Protein AF-A0A3N5M2D2-F1 (afdb_monomer)

Sequence (96 aa):
MRENVLSLPTRILVVVFLGLAVIWPAVDNLVALRVKFPIAFLLVVPGFALLAFAKASLYRAGIWISFGDREMSAKMSNLYRVGYYLIFWGVLLTFL

Secondary structure (DSSP, 8-state):
----PPPHHHHHHHHHHHHHHHHHHHHHHHHTT-SS-GGGGGGHHHHHHHHHHHHHHHHHTT-----SSTTS-HHHHHHHHHHHHHHHHHHHHHH-

Foldseek 3Di:
DPPPDDDPVRVVVVVVVVVCVVVVVVVVCLVVVVWPCSVLLVLLVVLVVLLVVLQVVCVVVVNNDDDACPPTDPVSNVSNVSSVVSNVRSSVNRHD

Structure (mmCIF, N/CA/C/O backbone):
data_AF-A0A3N5M2D2-F1
#
_entry.id   AF-A0A3N5M2D2-F1
#
loop_
_atom_site.group_PDB
_atom_site.id
_atom_site.type_symbol
_atom_site.label_atom_id
_atom_site.label_alt_id
_atom_site.label_comp_id
_atom_site.label_asym_id
_atom_site.label_entity_id
_atom_site.label_seq_id
_atom_site.pdbx_PDB_ins_code
_atom_site.Cartn_x
_atom_site.Cartn_y
_atom_site.Cartn_z
_atom_site.occupancy
_atom_site.B_iso_or_equiv
_atom_site.auth_seq_id
_atom_site.auth_comp_id
_atom_site.auth_asym_id
_atom_site.auth_atom_id
_atom_site.pdbx_PDB_model_num
ATOM 1 N N . MET A 1 1 ? -25.800 -34.017 -7.803 1.00 48.44 1 MET A N 1
ATOM 2 C CA . MET A 1 1 ? -24.454 -33.596 -8.247 1.00 48.44 1 MET A CA 1
ATOM 3 C C . MET A 1 1 ? -23.729 -33.061 -7.023 1.00 48.44 1 MET A C 1
ATOM 5 O O . MET A 1 1 ? -24.191 -32.075 -6.472 1.00 48.44 1 MET A O 1
ATOM 9 N N . ARG A 1 2 ? -22.707 -33.757 -6.503 1.00 52.00 2 ARG A N 1
ATOM 10 C CA . ARG A 1 2 ? -21.898 -33.220 -5.396 1.00 52.00 2 ARG A CA 1
ATOM 11 C C . ARG A 1 2 ? -21.011 -32.132 -5.981 1.00 52.00 2 ARG A C 1
ATOM 13 O O . ARG A 1 2 ? -20.235 -32.413 -6.889 1.00 52.00 2 ARG A O 1
ATOM 20 N N . GLU A 1 3 ? -21.206 -30.907 -5.523 1.00 61.03 3 GLU A N 1
ATOM 21 C CA . GLU A 1 3 ? -20.437 -29.756 -5.967 1.00 61.03 3 GLU A CA 1
ATOM 22 C C . GLU A 1 3 ? -18.950 -30.031 -5.724 1.00 61.03 3 GLU A C 1
ATOM 24 O O . GLU A 1 3 ? -18.534 -30.396 -4.623 1.00 61.03 3 GLU A O 1
ATOM 29 N N . ASN A 1 4 ? -18.158 -29.925 -6.786 1.00 73.44 4 ASN A N 1
ATOM 30 C CA . ASN A 1 4 ? -16.722 -30.173 -6.785 1.00 73.44 4 ASN A CA 1
ATOM 31 C C . ASN A 1 4 ? -16.013 -28.950 -6.184 1.00 73.44 4 ASN A C 1
ATOM 33 O O . ASN A 1 4 ? -15.296 -28.215 -6.863 1.00 73.44 4 ASN A O 1
ATOM 37 N N . VAL A 1 5 ? -16.338 -28.638 -4.929 1.00 80.31 5 VAL A N 1
ATOM 38 C CA . VAL A 1 5 ? -15.880 -27.415 -4.280 1.00 80.31 5 VAL A CA 1
ATOM 39 C C . VAL A 1 5 ? -14.467 -27.636 -3.757 1.00 80.31 5 VAL A C 1
ATOM 41 O O . VAL A 1 5 ? -14.219 -28.548 -2.970 1.00 80.31 5 VAL A O 1
ATOM 44 N N . LEU A 1 6 ? -13.537 -26.778 -4.181 1.00 79.31 6 LEU A N 1
ATOM 45 C CA . LEU A 1 6 ? -12.142 -26.794 -3.735 1.00 79.31 6 LEU A CA 1
ATOM 46 C C . LEU A 1 6 ? -12.047 -26.852 -2.205 1.00 79.31 6 LEU A C 1
ATOM 48 O O . LEU A 1 6 ? -12.730 -26.091 -1.506 1.00 79.31 6 LEU A O 1
ATOM 52 N N . SER A 1 7 ? -11.159 -27.711 -1.701 1.00 89.75 7 SER A N 1
ATOM 53 C CA . SER A 1 7 ? -10.841 -27.784 -0.274 1.00 89.75 7 SER A CA 1
ATOM 54 C C . SER A 1 7 ? -10.249 -26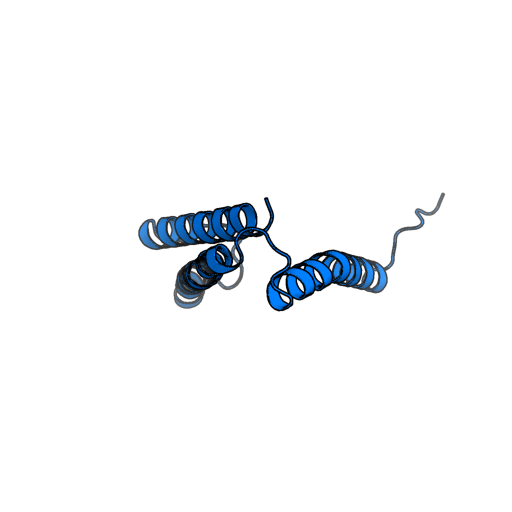.453 0.216 1.00 89.75 7 SER A C 1
ATOM 56 O O . SER A 1 7 ? -9.619 -25.730 -0.560 1.00 89.75 7 SER A O 1
ATOM 58 N N . LEU A 1 8 ? -10.443 -26.111 1.496 1.00 88.38 8 LEU A N 1
ATOM 59 C CA . LEU A 1 8 ? -9.910 -24.873 2.083 1.00 88.38 8 LEU A CA 1
ATOM 60 C C . LEU A 1 8 ? -8.391 -24.699 1.832 1.00 88.38 8 LEU A C 1
ATOM 62 O O . LEU A 1 8 ? -8.012 -23.620 1.371 1.00 88.38 8 LEU A O 1
ATOM 66 N N . PRO A 1 9 ? -7.535 -25.731 2.011 1.00 90.56 9 PRO A N 1
ATOM 67 C CA . PRO A 1 9 ? -6.118 -25.642 1.653 1.00 90.56 9 PRO A CA 1
ATOM 68 C C . PRO A 1 9 ? -5.888 -25.303 0.179 1.00 90.56 9 PRO A C 1
ATOM 70 O O . PRO A 1 9 ? -5.067 -24.445 -0.139 1.00 90.56 9 PRO A O 1
ATOM 73 N N . THR A 1 10 ? -6.642 -25.927 -0.732 1.00 89.50 10 THR A N 1
ATOM 74 C CA . THR A 1 10 ? -6.496 -25.673 -2.171 1.00 89.50 10 THR A CA 1
ATOM 75 C C . THR A 1 10 ? -6.927 -24.254 -2.538 1.00 89.50 10 THR A C 1
ATOM 77 O O . THR A 1 10 ? -6.275 -23.621 -3.359 1.00 89.50 10 THR A O 1
ATOM 80 N N . ARG A 1 11 ? -7.975 -23.707 -1.910 1.00 88.75 11 ARG A N 1
ATOM 81 C CA . ARG A 1 11 ? -8.387 -22.309 -2.136 1.00 88.75 11 ARG A CA 1
ATOM 82 C C . ARG A 1 11 ? -7.319 -21.320 -1.687 1.00 88.75 11 ARG A C 1
ATOM 84 O O . ARG A 1 11 ? -7.030 -20.380 -2.418 1.00 88.75 11 ARG A O 1
ATOM 91 N N . ILE A 1 12 ? -6.727 -21.545 -0.512 1.00 92.31 12 ILE A N 1
ATOM 92 C CA . ILE A 1 12 ? -5.638 -20.705 0.001 1.00 92.31 12 ILE A CA 1
ATOM 93 C C . ILE A 1 12 ? -4.452 -20.755 -0.962 1.00 92.31 12 ILE A C 1
ATOM 95 O O . ILE A 1 12 ? -3.957 -19.706 -1.364 1.00 92.31 12 ILE A O 1
ATOM 99 N N . LEU A 1 13 ? -4.048 -21.954 -1.394 1.00 92.69 13 LEU A N 1
ATOM 100 C CA . LEU A 1 13 ? -2.970 -22.127 -2.368 1.00 92.69 13 LEU A CA 1
ATOM 101 C C . LEU A 1 13 ? -3.253 -21.396 -3.680 1.00 92.69 13 LEU A C 1
ATOM 103 O O . LEU A 1 13 ? -2.371 -20.710 -4.183 1.00 92.69 13 LEU A O 1
ATOM 107 N N . VAL A 1 14 ? -4.474 -21.491 -4.209 1.00 90.88 14 VAL A N 1
ATOM 108 C CA . VAL A 1 14 ? -4.868 -20.780 -5.433 1.00 90.88 14 VAL A CA 1
ATOM 109 C C . VAL A 1 14 ? -4.778 -19.267 -5.243 1.00 90.88 14 VAL A C 1
ATOM 111 O O . VAL A 1 14 ? -4.195 -18.593 -6.084 1.00 90.88 14 VAL A O 1
ATOM 114 N N . VAL A 1 15 ? -5.293 -18.718 -4.140 1.00 90.94 15 VAL A N 1
ATOM 115 C CA . VAL A 1 15 ? -5.227 -17.270 -3.867 1.00 90.94 15 VAL A CA 1
ATOM 116 C C . VAL A 1 15 ? -3.781 -16.796 -3.727 1.00 90.94 15 VAL A C 1
ATOM 118 O O . VAL A 1 15 ? -3.416 -15.779 -4.313 1.00 90.94 15 VAL A O 1
ATOM 121 N N . VAL A 1 16 ? -2.947 -17.539 -2.996 1.00 92.38 16 VAL A N 1
ATOM 122 C CA . VAL A 1 16 ? -1.519 -17.226 -2.841 1.00 92.38 16 VAL A CA 1
ATOM 123 C C . VAL A 1 16 ? -0.812 -17.285 -4.191 1.00 92.38 16 VAL A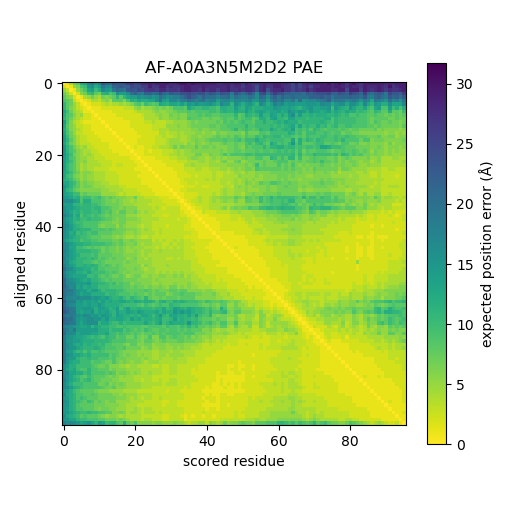 C 1
ATOM 125 O O . VAL A 1 16 ? -0.102 -16.350 -4.544 1.00 92.38 16 VAL A O 1
ATOM 128 N N . PHE A 1 17 ? -1.037 -18.343 -4.970 1.00 93.19 17 PHE A N 1
ATOM 129 C CA . PHE A 1 17 ? -0.408 -18.520 -6.275 1.00 93.19 17 PHE A CA 1
ATOM 130 C C . PHE A 1 17 ? -0.818 -17.424 -7.262 1.00 93.19 17 PHE A C 1
ATOM 132 O O . PHE A 1 17 ? 0.043 -16.825 -7.898 1.00 93.19 17 PHE A O 1
ATOM 139 N N . LEU A 1 18 ? -2.113 -17.107 -7.351 1.00 90.56 18 LEU A N 1
ATOM 140 C CA . LEU A 1 18 ? -2.614 -16.021 -8.197 1.00 90.56 18 LEU A CA 1
ATOM 141 C C . LEU A 1 18 ? -2.074 -14.660 -7.747 1.00 90.56 18 LEU A C 1
ATOM 143 O O . LEU A 1 18 ? -1.687 -13.850 -8.584 1.00 90.56 18 LEU A O 1
ATOM 147 N N . GLY A 1 19 ? -1.998 -14.421 -6.435 1.00 88.00 19 GLY A N 1
ATOM 148 C CA . GLY A 1 19 ? -1.388 -13.212 -5.886 1.00 88.00 19 GLY A CA 1
ATOM 149 C C . GLY A 1 19 ? 0.083 -13.086 -6.283 1.00 88.00 19 GLY A C 1
ATOM 150 O O . GLY A 1 19 ? 0.495 -12.048 -6.797 1.00 88.00 19 GLY A O 1
ATOM 151 N N . LEU A 1 20 ? 0.865 -14.156 -6.117 1.00 91.06 20 LEU A N 1
ATOM 152 C CA . LEU A 1 20 ? 2.275 -14.192 -6.511 1.00 91.06 20 LEU A CA 1
ATOM 153 C C . LEU A 1 20 ? 2.459 -14.023 -8.022 1.00 91.06 20 LEU A C 1
ATOM 155 O O . LEU A 1 20 ? 3.353 -13.291 -8.432 1.00 91.06 20 LEU A O 1
ATOM 159 N N . ALA A 1 21 ? 1.597 -14.623 -8.844 1.00 88.06 21 ALA A N 1
ATOM 160 C CA . ALA A 1 21 ? 1.654 -14.505 -10.301 1.00 88.06 21 ALA A CA 1
ATOM 161 C C . ALA A 1 21 ? 1.463 -13.062 -10.801 1.00 88.06 21 ALA A C 1
ATOM 163 O O . ALA A 1 21 ? 1.944 -12.723 -11.878 1.00 88.06 21 ALA A O 1
ATOM 164 N N . VAL A 1 22 ? 0.792 -12.206 -10.024 1.00 87.25 22 VAL A N 1
ATOM 165 C CA . VAL A 1 22 ? 0.627 -10.776 -10.333 1.00 87.25 22 VAL A CA 1
ATOM 166 C C . VAL A 1 22 ? 1.732 -9.933 -9.695 1.00 87.25 22 VAL A C 1
ATOM 168 O O . VAL A 1 22 ? 2.303 -9.062 -10.349 1.00 87.25 22 VAL A O 1
ATOM 171 N N . ILE A 1 23 ? 2.052 -10.185 -8.422 1.00 87.81 23 ILE A N 1
ATOM 172 C CA . ILE A 1 23 ? 3.023 -9.382 -7.665 1.00 87.81 23 ILE A CA 1
ATOM 173 C C . ILE A 1 23 ? 4.442 -9.596 -8.194 1.00 87.81 23 ILE A C 1
ATOM 175 O O . ILE A 1 23 ? 5.185 -8.627 -8.344 1.00 87.81 23 ILE A O 1
ATOM 179 N N . TRP A 1 24 ? 4.822 -10.838 -8.500 1.00 90.19 24 TRP A N 1
ATOM 180 C CA . TRP A 1 24 ? 6.189 -11.172 -8.892 1.00 90.19 24 TRP A CA 1
ATOM 181 C C . TRP A 1 24 ? 6.633 -10.438 -10.170 1.00 90.19 24 TRP A C 1
ATOM 183 O O . TRP A 1 24 ? 7.622 -9.708 -10.106 1.00 90.19 24 TRP A O 1
ATOM 193 N N . PRO A 1 25 ? 5.895 -10.491 -11.300 1.00 89.25 25 PRO A N 1
ATOM 194 C CA . PRO A 1 25 ? 6.284 -9.747 -12.497 1.00 89.25 25 PRO A CA 1
ATOM 195 C C . PRO A 1 25 ? 6.266 -8.227 -12.300 1.00 89.25 25 PRO A C 1
ATOM 197 O O . PRO A 1 25 ? 7.049 -7.518 -12.931 1.00 89.25 25 PRO A O 1
ATOM 200 N N . ALA A 1 26 ? 5.378 -7.702 -11.449 1.00 86.81 26 ALA A N 1
ATOM 201 C CA . ALA A 1 26 ? 5.337 -6.273 -11.144 1.00 86.81 26 ALA A CA 1
ATOM 202 C C . ALA A 1 26 ? 6.617 -5.821 -10.424 1.00 86.81 26 ALA A C 1
ATOM 204 O O . ALA A 1 26 ? 7.200 -4.797 -10.787 1.00 86.81 26 ALA A O 1
ATOM 205 N N . VAL A 1 27 ? 7.084 -6.612 -9.453 1.00 89.81 27 VAL A N 1
ATOM 206 C CA . VAL A 1 27 ? 8.352 -6.378 -8.749 1.00 89.81 27 VAL A CA 1
ATOM 207 C C . VAL A 1 27 ? 9.534 -6.521 -9.704 1.00 89.81 27 VAL A C 1
ATOM 209 O O . VAL A 1 27 ? 10.364 -5.618 -9.751 1.00 89.81 27 VAL A O 1
ATOM 212 N N . ASP A 1 28 ? 9.584 -7.580 -10.516 1.00 92.25 28 ASP A N 1
ATOM 213 C CA . ASP A 1 28 ? 10.667 -7.788 -11.487 1.00 92.25 28 ASP A CA 1
ATOM 214 C C . ASP A 1 28 ? 10.780 -6.620 -12.477 1.00 92.25 28 ASP A C 1
ATOM 216 O O . ASP A 1 28 ? 11.877 -6.125 -12.732 1.00 92.25 28 ASP A O 1
ATOM 220 N N . ASN A 1 29 ? 9.655 -6.123 -13.007 1.00 91.06 29 ASN A N 1
ATOM 221 C CA . ASN A 1 29 ? 9.656 -4.971 -13.914 1.00 91.06 29 ASN A CA 1
ATOM 222 C C . ASN A 1 29 ? 10.091 -3.676 -13.222 1.00 91.06 29 ASN A C 1
ATOM 224 O O . ASN A 1 29 ? 10.778 -2.860 -13.839 1.00 91.06 29 ASN A O 1
ATOM 228 N N . LEU A 1 30 ? 9.713 -3.482 -11.958 1.00 89.81 30 LEU A N 1
ATOM 229 C CA . LEU A 1 30 ? 10.126 -2.320 -11.179 1.00 89.81 30 LEU A CA 1
ATOM 230 C C . LEU A 1 30 ? 11.629 -2.358 -10.869 1.00 89.81 30 LEU A C 1
ATOM 232 O O . LEU A 1 30 ? 12.318 -1.366 -11.092 1.00 89.81 30 LEU A O 1
ATOM 236 N N . VAL A 1 31 ? 12.146 -3.500 -10.406 1.00 91.75 31 VAL A N 1
ATOM 237 C CA . VAL A 1 31 ? 13.568 -3.692 -10.067 1.00 91.75 31 VAL A CA 1
ATOM 238 C C . VAL A 1 31 ? 14.446 -3.605 -11.313 1.00 91.75 31 VAL A C 1
ATOM 240 O O . VAL A 1 31 ? 15.497 -2.972 -11.284 1.00 91.75 31 VAL A O 1
ATOM 243 N N . ALA A 1 32 ? 13.995 -4.177 -12.430 1.00 93.12 32 ALA A N 1
ATOM 244 C CA . ALA A 1 32 ? 14.676 -4.063 -13.716 1.00 93.12 32 ALA A CA 1
ATOM 245 C C . ALA A 1 32 ? 14.489 -2.687 -14.389 1.00 93.12 32 ALA A C 1
ATOM 247 O O . ALA A 1 32 ? 14.965 -2.506 -15.509 1.00 93.12 32 ALA A O 1
ATOM 248 N N . LEU A 1 33 ? 13.786 -1.742 -13.744 1.00 89.25 33 LEU A N 1
ATOM 249 C CA . LEU A 1 33 ? 13.482 -0.396 -14.249 1.00 89.25 33 LEU A CA 1
ATOM 250 C C . LEU A 1 33 ? 12.834 -0.394 -15.647 1.00 89.25 33 LEU A C 1
ATOM 252 O O . LEU A 1 33 ? 13.040 0.518 -16.442 1.00 89.25 33 LEU A O 1
ATOM 256 N N . ARG A 1 34 ? 12.023 -1.415 -15.946 1.00 91.44 34 ARG A N 1
ATOM 257 C CA . ARG A 1 34 ? 11.274 -1.566 -17.211 1.00 91.44 34 ARG A CA 1
ATOM 258 C C . ARG A 1 34 ? 9.915 -0.865 -17.194 1.00 91.44 34 ARG A C 1
ATOM 260 O O . ARG A 1 34 ? 9.156 -0.945 -18.154 1.00 91.44 34 ARG A O 1
ATOM 267 N N . VAL A 1 35 ? 9.595 -0.212 -16.086 1.00 90.12 35 VAL A N 1
ATOM 268 C CA . VAL A 1 35 ? 8.387 0.587 -15.896 1.00 90.12 35 VAL A CA 1
ATOM 269 C C . VAL A 1 35 ? 8.611 2.017 -16.386 1.00 90.12 35 VAL A C 1
ATOM 271 O O . VAL A 1 35 ? 9.727 2.528 -16.353 1.00 90.12 35 VAL A O 1
ATOM 274 N N . LYS A 1 36 ? 7.543 2.679 -16.833 1.00 89.25 36 LYS A N 1
ATOM 275 C CA . LYS A 1 36 ? 7.615 4.002 -17.472 1.00 89.25 36 LYS A CA 1
ATOM 276 C C . LYS A 1 36 ? 8.083 5.097 -16.510 1.00 89.25 36 LYS A C 1
ATOM 278 O O . LYS A 1 36 ? 8.913 5.925 -16.875 1.00 89.25 36 LYS A O 1
ATOM 283 N N . PHE A 1 37 ? 7.578 5.072 -15.274 1.00 91.31 37 PHE A N 1
ATOM 284 C CA . PHE A 1 37 ? 7.930 6.031 -14.225 1.00 91.31 37 PHE A CA 1
ATOM 285 C C . PHE A 1 37 ? 8.254 5.311 -12.898 1.00 91.31 37 PHE A C 1
ATOM 287 O O . PHE A 1 37 ? 7.441 5.313 -11.968 1.00 91.31 37 PHE A O 1
ATOM 294 N N . PRO A 1 38 ? 9.450 4.703 -12.756 1.00 89.56 38 PRO A N 1
ATOM 295 C CA . PRO A 1 38 ? 9.817 3.923 -11.565 1.00 89.56 38 PRO A CA 1
ATOM 296 C C . PRO A 1 38 ? 9.839 4.766 -10.285 1.00 89.56 38 PRO A C 1
ATOM 298 O O . PRO A 1 38 ? 9.474 4.291 -9.214 1.00 89.56 38 PRO A O 1
ATOM 301 N N . ILE A 1 39 ? 10.205 6.046 -10.401 1.00 91.81 39 ILE A N 1
ATOM 302 C CA . ILE A 1 39 ? 10.275 6.988 -9.274 1.00 91.81 39 ILE A CA 1
ATOM 303 C C . ILE A 1 39 ? 8.893 7.207 -8.639 1.00 91.81 39 ILE A C 1
ATOM 305 O O . ILE A 1 39 ? 8.807 7.435 -7.435 1.00 91.81 39 ILE A O 1
ATOM 309 N N . ALA A 1 40 ? 7.801 7.077 -9.402 1.00 92.00 40 ALA A N 1
ATOM 310 C CA . ALA A 1 40 ? 6.449 7.230 -8.865 1.00 92.00 40 ALA A CA 1
ATOM 311 C C . ALA A 1 40 ? 6.107 6.173 -7.796 1.00 92.00 40 ALA A C 1
ATOM 313 O O . ALA A 1 40 ? 5.284 6.436 -6.916 1.00 92.00 40 ALA A O 1
ATOM 314 N N . PHE A 1 41 ? 6.806 5.030 -7.783 1.00 91.81 41 PHE A N 1
ATOM 315 C CA . PHE A 1 41 ? 6.637 4.002 -6.757 1.00 91.81 41 PHE A CA 1
ATOM 316 C C . PHE A 1 41 ? 7.044 4.502 -5.362 1.00 91.81 41 PHE A C 1
ATOM 318 O O . PHE A 1 41 ? 6.562 3.992 -4.351 1.00 91.81 41 PHE A O 1
ATOM 325 N N . LEU A 1 42 ? 7.857 5.562 -5.272 1.00 92.94 42 LEU A N 1
ATOM 326 C CA . LEU A 1 42 ? 8.177 6.210 -3.998 1.00 92.94 42 LEU A CA 1
ATOM 327 C C . LEU A 1 42 ? 6.945 6.789 -3.292 1.00 92.94 42 LEU A C 1
ATOM 329 O O . LEU A 1 42 ? 7.018 7.002 -2.089 1.00 92.94 42 LEU A O 1
ATOM 333 N N . LEU A 1 43 ? 5.818 7.007 -3.983 1.00 92.38 43 LEU A N 1
ATOM 334 C CA . L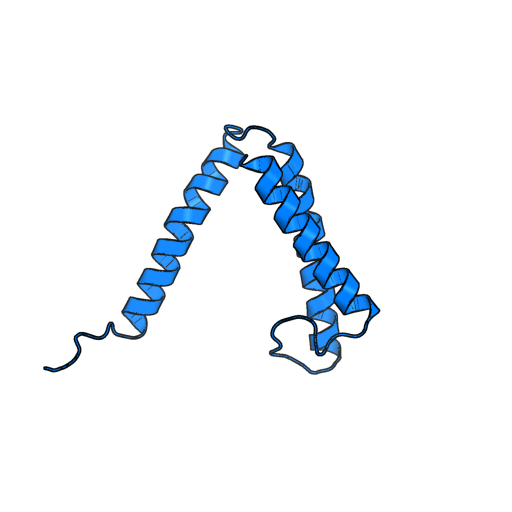EU A 1 43 ? 4.545 7.401 -3.362 1.00 92.38 43 LEU A CA 1
ATOM 335 C C . LEU A 1 43 ? 3.889 6.247 -2.587 1.00 92.38 43 LEU A C 1
ATOM 337 O O . LEU A 1 43 ? 3.179 6.475 -1.607 1.00 92.38 43 LEU A O 1
ATOM 341 N N . VAL A 1 44 ? 4.161 5.001 -2.981 1.00 94.31 44 VAL A N 1
ATOM 342 C CA . VAL A 1 44 ? 3.576 3.800 -2.368 1.00 94.31 44 VAL A CA 1
ATOM 343 C C . VAL A 1 44 ? 4.095 3.610 -0.940 1.00 94.31 44 VAL A C 1
ATOM 345 O O . VAL A 1 44 ? 3.322 3.283 -0.041 1.00 94.31 44 VAL A O 1
ATOM 348 N N . VAL A 1 45 ? 5.380 3.888 -0.702 1.00 93.50 45 VAL A N 1
ATOM 349 C CA . VAL A 1 45 ? 6.038 3.747 0.610 1.00 93.50 45 VAL A CA 1
ATOM 350 C C . VAL A 1 45 ? 5.389 4.609 1.710 1.00 93.50 45 VAL A C 1
ATOM 352 O O . VAL A 1 45 ? 4.928 4.040 2.705 1.00 93.50 45 VAL A O 1
ATOM 355 N N . PRO A 1 46 ? 5.289 5.950 1.583 1.00 94.69 46 PRO A N 1
ATOM 356 C CA . PRO A 1 46 ? 4.601 6.772 2.569 1.00 94.69 46 PRO A CA 1
ATOM 357 C C . PRO A 1 46 ? 3.107 6.439 2.628 1.00 94.69 46 PRO A C 1
ATOM 359 O O . PRO A 1 46 ? 2.531 6.487 3.710 1.00 94.69 46 PRO A O 1
ATOM 362 N N . GLY A 1 47 ? 2.482 6.027 1.518 1.00 95.19 47 GLY A N 1
ATOM 363 C CA . GLY A 1 47 ? 1.095 5.566 1.523 1.00 95.19 47 GLY A CA 1
ATOM 364 C C . GLY A 1 47 ? 0.864 4.370 2.458 1.00 95.19 47 GLY A C 1
ATOM 365 O O . GLY A 1 47 ? -0.033 4.409 3.304 1.00 95.19 47 GLY A O 1
ATOM 366 N N . PHE A 1 48 ? 1.728 3.351 2.389 1.00 94.88 48 PHE A N 1
ATOM 367 C CA . PHE A 1 48 ? 1.711 2.225 3.330 1.00 94.88 48 PHE A CA 1
ATOM 368 C C . PHE A 1 48 ? 2.014 2.657 4.765 1.00 94.88 48 PHE A C 1
ATOM 370 O O . PHE A 1 48 ? 1.367 2.165 5.690 1.00 94.88 48 PHE A O 1
ATOM 377 N N . ALA A 1 49 ? 2.946 3.591 4.968 1.00 94.69 49 ALA A N 1
ATOM 378 C CA . ALA A 1 49 ? 3.248 4.111 6.298 1.00 94.69 49 ALA A CA 1
ATOM 379 C C . ALA A 1 49 ? 2.024 4.795 6.935 1.00 94.69 49 ALA A C 1
ATOM 381 O O . ALA A 1 49 ? 1.714 4.531 8.098 1.00 94.69 49 ALA A O 1
ATOM 382 N N . LEU A 1 50 ? 1.279 5.610 6.176 1.00 94.88 50 LEU A N 1
ATOM 383 C CA . LEU A 1 50 ? 0.047 6.251 6.654 1.00 94.88 50 LEU A CA 1
ATOM 384 C C . LEU A 1 50 ? -1.042 5.221 6.979 1.00 94.88 50 LEU A C 1
ATOM 386 O O . LEU A 1 50 ? -1.697 5.338 8.016 1.00 94.88 50 LEU A O 1
ATOM 390 N N . LEU A 1 51 ? -1.207 4.186 6.146 1.00 93.81 51 LEU A N 1
ATOM 391 C CA . LEU A 1 51 ? -2.133 3.083 6.429 1.00 93.81 51 LEU A CA 1
ATOM 392 C C . LEU A 1 51 ? -1.760 2.332 7.708 1.00 93.81 51 LEU A C 1
ATOM 394 O O . LEU A 1 51 ? -2.634 2.057 8.534 1.00 93.81 51 LEU A O 1
ATOM 398 N N . ALA A 1 52 ? -0.476 2.016 7.883 1.00 92.69 52 ALA A N 1
ATOM 399 C CA . ALA A 1 52 ? 0.028 1.335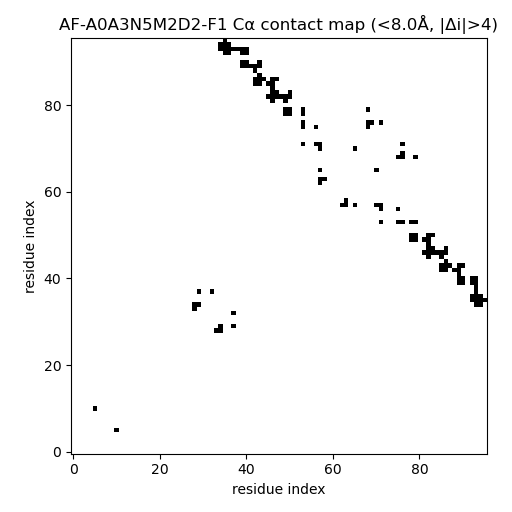 9.067 1.00 92.69 52 ALA A CA 1
ATOM 400 C C . ALA A 1 52 ? -0.195 2.181 10.326 1.00 92.69 52 ALA A C 1
ATOM 402 O O . ALA A 1 52 ? -0.697 1.664 11.321 1.00 92.69 52 ALA A O 1
ATOM 403 N N . PHE A 1 53 ? 0.083 3.487 10.270 1.00 94.19 53 PHE A N 1
ATOM 404 C CA . PHE A 1 53 ? -0.189 4.414 11.372 1.00 94.19 53 PHE A CA 1
ATOM 405 C C . PHE A 1 53 ? -1.681 4.501 11.710 1.00 94.19 53 PHE A C 1
ATOM 407 O O . PHE A 1 53 ? -2.058 4.429 12.883 1.00 94.19 53 PHE A O 1
ATOM 414 N N . ALA A 1 54 ? -2.543 4.605 10.698 1.00 92.25 54 ALA A N 1
ATOM 415 C CA . ALA A 1 54 ? -3.986 4.648 10.899 1.00 92.25 54 ALA A CA 1
ATOM 416 C C . ALA A 1 54 ? -4.506 3.345 11.532 1.00 92.25 54 ALA A C 1
ATOM 418 O O . ALA A 1 54 ? -5.270 3.391 12.496 1.00 92.25 54 ALA A O 1
ATOM 419 N N . LYS A 1 55 ? -4.036 2.176 11.075 1.00 91.12 55 LYS A N 1
ATOM 420 C CA . LYS A 1 55 ? -4.357 0.874 11.691 1.00 91.12 55 LYS A CA 1
ATOM 421 C C . LYS A 1 55 ? -3.789 0.738 13.102 1.00 91.12 55 LYS A C 1
ATOM 423 O O . LYS A 1 55 ? -4.484 0.244 1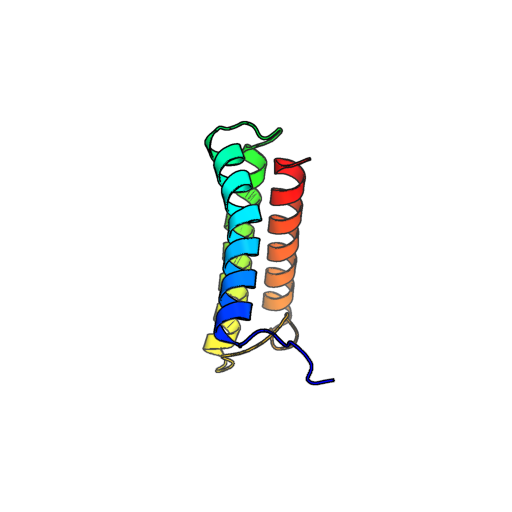3.984 1.00 91.12 55 LYS A O 1
ATOM 428 N N . ALA A 1 56 ? -2.580 1.239 13.347 1.00 91.62 56 ALA A N 1
ATOM 429 C CA . ALA A 1 56 ? -1.977 1.249 14.675 1.00 91.62 56 ALA A CA 1
ATOM 430 C C . ALA A 1 56 ? -2.822 2.022 15.692 1.00 91.62 56 ALA A C 1
ATOM 432 O O . ALA A 1 56 ? -2.897 1.625 16.855 1.00 91.62 56 ALA A O 1
ATOM 433 N N . SER A 1 57 ? -3.517 3.077 15.259 1.00 91.81 57 SER A N 1
ATOM 434 C CA . SER A 1 57 ? -4.432 3.810 16.137 1.00 91.81 57 SER A CA 1
ATOM 435 C C . SER A 1 57 ? -5.593 2.947 16.657 1.00 91.81 57 SER A C 1
ATOM 437 O O . SER A 1 57 ? -5.995 3.118 17.805 1.00 91.81 57 SER A O 1
ATOM 439 N N . LEU A 1 58 ? -6.072 1.977 15.867 1.00 91.94 58 LEU A N 1
ATOM 440 C CA . LEU A 1 58 ? -7.137 1.049 1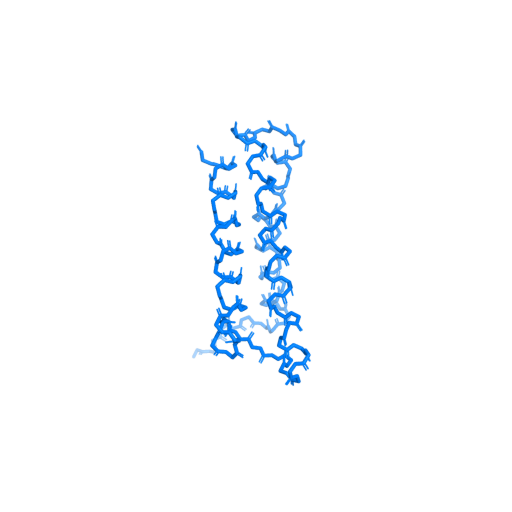6.262 1.00 91.94 58 LEU A CA 1
ATOM 441 C C . LEU A 1 58 ? -6.645 0.003 17.264 1.00 91.94 58 LEU A C 1
ATOM 443 O O . LEU A 1 58 ? -7.328 -0.254 18.253 1.00 91.94 58 LEU A O 1
ATOM 447 N N . TYR A 1 59 ? -5.427 -0.522 17.081 1.00 89.81 59 TYR A N 1
ATOM 448 C CA . TYR A 1 59 ? -4.821 -1.435 18.058 1.00 89.81 59 TYR A CA 1
ATOM 449 C C . TYR A 1 59 ? -4.669 -0.769 19.429 1.00 89.81 59 TYR A C 1
ATOM 451 O O . TYR A 1 59 ? -4.948 -1.388 20.454 1.00 89.81 59 TYR A O 1
ATOM 459 N N . ARG A 1 60 ? -4.306 0.521 19.460 1.00 88.31 60 ARG A N 1
ATOM 460 C CA . ARG A 1 60 ? -4.237 1.304 20.708 1.00 88.31 60 ARG A CA 1
ATOM 461 C C . ARG A 1 60 ? -5.608 1.526 21.352 1.00 88.31 60 ARG A C 1
ATOM 463 O O . ARG A 1 60 ? -5.667 1.721 22.559 1.00 88.31 60 ARG A O 1
ATOM 470 N N . ALA A 1 61 ? -6.684 1.472 20.569 1.00 87.69 61 ALA A N 1
ATOM 471 C CA . ALA A 1 61 ? -8.066 1.541 21.040 1.00 87.69 61 ALA A CA 1
ATOM 472 C C . ALA A 1 61 ? -8.662 0.162 21.401 1.00 87.69 61 ALA A C 1
ATOM 474 O O . ALA A 1 61 ? -9.847 0.072 21.705 1.00 87.69 61 ALA A O 1
ATOM 475 N N . GLY A 1 62 ? -7.868 -0.917 21.359 1.00 91.06 62 GLY A N 1
ATOM 476 C CA . GLY A 1 62 ? -8.330 -2.279 21.651 1.00 91.06 62 GLY A CA 1
ATOM 477 C C . GLY A 1 62 ? -9.106 -2.945 20.509 1.00 91.06 62 GLY A C 1
ATOM 478 O O . GLY A 1 62 ? -9.669 -4.021 20.701 1.00 91.06 62 GLY A O 1
ATOM 479 N N . ILE A 1 63 ? -9.122 -2.346 19.316 1.00 90.31 63 ILE A N 1
ATOM 480 C CA . ILE A 1 63 ? -9.806 -2.878 18.134 1.00 90.31 63 ILE A CA 1
ATOM 481 C C . ILE A 1 63 ? -8.776 -3.597 17.261 1.00 90.31 63 ILE A C 1
ATOM 483 O O . ILE A 1 63 ? -7.987 -2.976 16.550 1.00 90.31 63 ILE A O 1
ATOM 487 N N . TRP A 1 64 ? -8.787 -4.928 17.319 1.00 83.00 64 TRP A N 1
ATOM 488 C CA . TRP A 1 64 ? -7.802 -5.777 16.638 1.00 83.00 64 TRP A CA 1
ATOM 489 C C . TRP A 1 64 ? -8.166 -6.085 15.188 1.00 83.00 64 TRP A C 1
ATOM 491 O O . TRP A 1 64 ? -7.295 -6.169 14.327 1.00 83.00 64 TRP A O 1
ATOM 501 N N . ILE A 1 65 ? -9.457 -6.250 14.903 1.00 82.19 65 ILE A N 1
ATOM 502 C CA . ILE A 1 65 ? -9.951 -6.571 13.566 1.00 82.19 65 ILE A CA 1
ATOM 503 C C . ILE A 1 65 ? -10.939 -5.486 13.172 1.00 82.19 65 ILE A C 1
ATOM 505 O O . ILE A 1 65 ? -12.001 -5.338 13.767 1.00 82.19 65 ILE A O 1
ATOM 509 N N . SER A 1 66 ? -10.569 -4.713 12.161 1.00 84.88 66 SER A N 1
ATOM 510 C CA . SER A 1 66 ? -11.413 -3.679 11.578 1.00 84.88 66 SER A CA 1
ATOM 511 C C . SER A 1 66 ? -11.146 -3.618 10.084 1.00 84.88 66 SER A C 1
ATOM 513 O O . SER A 1 66 ? -9.991 -3.677 9.646 1.00 84.88 66 SER A O 1
ATOM 515 N N . PHE A 1 67 ? -12.211 -3.482 9.302 1.00 82.56 67 PHE A N 1
ATOM 516 C CA . PHE A 1 67 ? -12.156 -3.287 7.860 1.00 82.56 67 PHE A CA 1
ATOM 517 C C . PHE A 1 67 ? -12.582 -1.851 7.539 1.00 82.56 67 PHE A C 1
ATOM 519 O O . PHE A 1 67 ? -13.609 -1.381 8.022 1.00 82.56 67 PHE A O 1
ATOM 526 N N . GLY A 1 68 ? -11.781 -1.152 6.731 1.00 83.31 68 GLY A N 1
ATOM 527 C CA . GLY A 1 68 ? -11.999 0.264 6.423 1.00 83.31 68 GLY A CA 1
A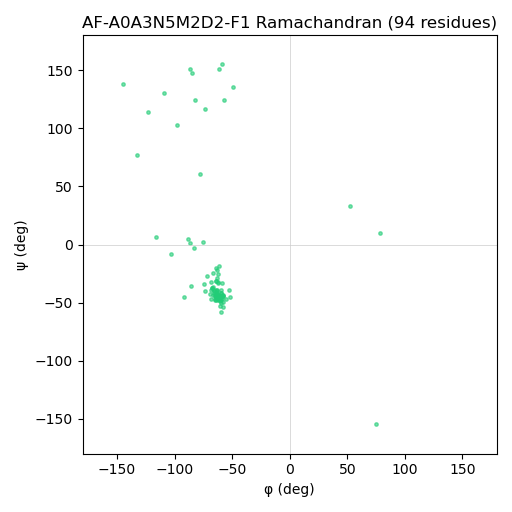TOM 528 C C . GLY A 1 68 ? -11.619 1.220 7.560 1.00 83.31 68 GLY A C 1
ATOM 529 O O . GLY A 1 68 ? -10.756 0.908 8.386 1.00 83.31 68 GLY A O 1
ATOM 530 N N . ASP A 1 69 ? -12.256 2.394 7.555 1.00 88.12 69 ASP A N 1
ATOM 531 C CA . ASP A 1 69 ? -11.967 3.556 8.405 1.00 88.12 69 ASP A CA 1
ATOM 532 C C . ASP A 1 69 ? -13.109 3.940 9.367 1.00 88.12 69 ASP A C 1
ATOM 534 O O . ASP A 1 69 ? -13.004 4.953 10.051 1.00 88.12 69 ASP A O 1
ATOM 538 N N . ARG A 1 70 ? -14.188 3.145 9.448 1.00 88.50 70 ARG A N 1
ATOM 539 C CA . ARG A 1 70 ? -15.387 3.464 10.256 1.00 88.50 70 ARG A CA 1
ATOM 540 C C . ARG A 1 70 ? -15.106 3.642 11.746 1.00 88.50 70 ARG A C 1
ATOM 542 O O . ARG A 1 70 ? -15.625 4.563 12.357 1.00 88.50 70 ARG A O 1
ATOM 549 N N . GLU A 1 71 ? -14.270 2.771 12.301 1.00 88.88 71 GLU A N 1
ATOM 550 C CA . GLU A 1 71 ? -13.902 2.783 13.724 1.00 88.88 71 GLU A CA 1
ATOM 551 C C . GLU A 1 71 ? -12.771 3.782 14.031 1.00 88.88 71 GLU A C 1
ATOM 553 O O . GLU A 1 71 ? -12.333 3.921 15.172 1.00 88.88 71 GLU A O 1
ATOM 558 N N . MET A 1 72 ? -12.229 4.448 13.006 1.00 92.44 72 MET A N 1
ATOM 559 C CA . MET A 1 72 ? -11.128 5.389 13.170 1.00 92.44 72 MET A CA 1
ATOM 560 C C . MET A 1 72 ? -11.656 6.774 13.542 1.00 92.44 72 MET A C 1
ATOM 562 O O . MET A 1 72 ? -12.689 7.228 13.058 1.00 92.44 72 MET A O 1
ATOM 566 N N . SER A 1 73 ? -10.880 7.513 14.338 1.00 92.88 73 SER A N 1
ATOM 567 C CA . SER A 1 73 ? -11.126 8.949 14.503 1.00 92.88 73 SER A CA 1
ATOM 568 C C . SER A 1 73 ? -11.038 9.676 13.154 1.00 92.88 73 SER A C 1
ATOM 570 O O . SER A 1 73 ? -10.307 9.249 12.259 1.00 92.88 73 SER A O 1
ATOM 572 N N . ALA A 1 74 ? -11.703 10.828 13.024 1.00 93.62 74 ALA A N 1
ATOM 573 C CA . ALA A 1 74 ? -11.719 11.603 11.778 1.00 93.62 74 ALA A CA 1
ATOM 574 C C . ALA A 1 74 ? -10.309 11.902 11.224 1.00 93.62 74 ALA A C 1
ATOM 576 O O . ALA A 1 74 ? -10.071 11.803 10.021 1.00 93.62 74 ALA A O 1
ATOM 577 N N . LYS A 1 75 ? -9.340 12.202 12.104 1.00 93.38 75 LYS A N 1
ATOM 578 C CA . LYS A 1 75 ? -7.940 12.430 11.707 1.00 93.38 75 LYS A CA 1
ATOM 579 C C . LYS A 1 75 ? -7.304 11.173 11.104 1.00 93.38 75 LYS A C 1
ATOM 581 O O . LYS A 1 75 ? -6.650 11.264 10.071 1.00 93.38 75 LYS A O 1
ATOM 586 N N . MET A 1 76 ? -7.509 10.013 11.728 1.00 93.94 76 MET A N 1
ATOM 587 C CA . MET A 1 76 ? -6.926 8.745 11.274 1.00 93.94 76 MET A CA 1
ATOM 588 C C . MET A 1 76 ? -7.628 8.195 10.032 1.00 93.94 76 MET A C 1
ATOM 590 O O . MET A 1 76 ? -6.957 7.665 9.155 1.00 93.94 76 MET A O 1
ATOM 594 N N . SER A 1 77 ? -8.940 8.405 9.902 1.00 94.44 77 SER A N 1
ATOM 595 C CA . SER A 1 77 ? -9.695 8.112 8.677 1.00 94.44 77 SER A CA 1
ATOM 596 C C . SER A 1 77 ? -9.173 8.928 7.487 1.00 94.44 77 SER A C 1
ATOM 598 O O . SER A 1 77 ? -8.909 8.369 6.423 1.00 94.44 77 SER A O 1
ATOM 600 N N . ASN A 1 78 ? -8.911 10.227 7.665 1.00 95.38 78 ASN A N 1
ATOM 601 C CA . ASN A 1 78 ? -8.290 11.033 6.612 1.00 95.38 78 ASN A CA 1
ATOM 602 C C . ASN A 1 78 ? -6.887 10.526 6.260 1.00 95.38 78 ASN A C 1
ATOM 604 O O . ASN A 1 78 ? -6.571 10.383 5.081 1.00 95.38 78 ASN A O 1
ATOM 608 N N . LEU A 1 79 ? -6.069 10.201 7.264 1.00 94.75 79 LEU A N 1
ATOM 609 C CA . LEU A 1 79 ? -4.729 9.649 7.056 1.00 94.75 79 LEU A CA 1
ATOM 610 C C . LEU A 1 79 ? -4.771 8.334 6.262 1.00 94.75 79 LEU A C 1
ATOM 612 O O . LEU A 1 79 ? -4.006 8.146 5.318 1.00 94.75 79 LEU A O 1
ATOM 616 N N . TYR A 1 80 ? -5.719 7.462 6.605 1.00 94.62 80 TYR A N 1
ATOM 617 C CA . TYR A 1 80 ? -5.987 6.206 5.915 1.00 94.62 80 TYR A CA 1
ATOM 618 C C . TYR A 1 80 ? -6.363 6.435 4.446 1.00 94.62 80 TYR A C 1
ATOM 620 O O . TYR A 1 80 ? -5.795 5.803 3.556 1.00 94.62 80 TYR A O 1
ATOM 628 N N . ARG A 1 81 ? -7.265 7.385 4.168 1.00 95.38 81 ARG A N 1
ATOM 629 C CA . ARG A 1 81 ? -7.683 7.737 2.799 1.00 95.38 81 ARG A CA 1
ATOM 630 C C . ARG A 1 81 ? -6.543 8.332 1.980 1.00 95.38 81 ARG A C 1
ATOM 632 O O . ARG A 1 81 ? -6.350 7.925 0.840 1.00 95.38 81 ARG A O 1
ATOM 639 N N . VAL A 1 82 ? -5.762 9.250 2.555 1.00 96.38 82 VAL A N 1
ATOM 640 C CA . VAL A 1 82 ? -4.561 9.796 1.897 1.00 96.38 82 VAL A CA 1
ATOM 641 C C . VAL A 1 82 ? -3.573 8.674 1.586 1.00 96.38 82 VAL A C 1
ATOM 643 O O . VAL A 1 82 ? -3.052 8.624 0.476 1.00 96.38 82 VAL A O 1
ATOM 646 N N . GLY A 1 83 ? -3.379 7.732 2.513 1.00 96.00 83 GLY A N 1
ATOM 647 C CA . GLY A 1 83 ? -2.575 6.534 2.279 1.00 96.00 83 GLY A CA 1
ATOM 648 C C . GLY A 1 83 ? -3.043 5.733 1.062 1.00 96.00 83 GLY A C 1
ATOM 649 O O . GLY A 1 83 ? -2.232 5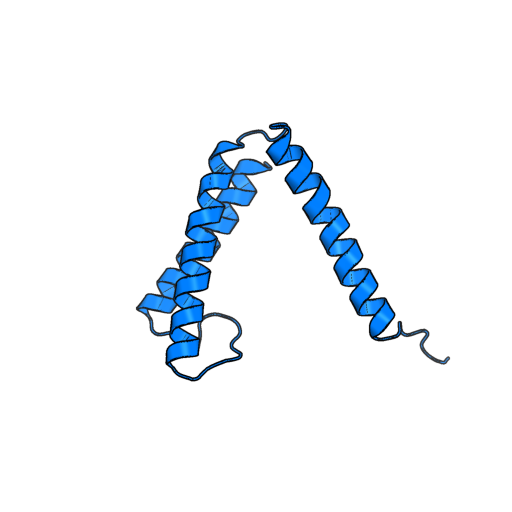.406 0.197 1.00 96.00 83 GLY A O 1
ATOM 650 N N . TYR A 1 84 ? -4.354 5.497 0.936 1.00 95.25 84 TYR A N 1
ATOM 651 C CA . TYR A 1 84 ? -4.938 4.851 -0.247 1.00 95.25 84 TYR A CA 1
ATOM 652 C C . TYR A 1 84 ? -4.689 5.626 -1.535 1.00 95.25 84 TYR A C 1
ATOM 654 O O . TYR A 1 84 ? -4.301 5.020 -2.531 1.00 95.25 84 TYR A O 1
ATOM 662 N N . TYR A 1 85 ? -4.885 6.946 -1.531 1.00 97.00 85 TYR A N 1
ATOM 663 C CA . TYR A 1 85 ? -4.642 7.763 -2.718 1.00 97.00 85 TYR A CA 1
ATOM 664 C C . TYR A 1 85 ? -3.174 7.728 -3.141 1.00 97.00 85 TYR A C 1
ATOM 666 O O . TYR A 1 85 ? -2.895 7.589 -4.328 1.00 97.00 85 TYR A O 1
ATOM 674 N N . LEU A 1 86 ? -2.238 7.801 -2.192 1.00 96.19 86 LEU A N 1
ATOM 675 C CA . LEU A 1 86 ? -0.806 7.721 -2.484 1.00 96.19 86 LEU A CA 1
ATOM 676 C C . LEU A 1 86 ? -0.415 6.372 -3.093 1.00 96.19 86 LEU A C 1
ATOM 678 O O . LEU A 1 86 ? 0.318 6.342 -4.079 1.00 96.19 86 LEU A O 1
ATOM 682 N N . ILE A 1 87 ? -0.934 5.266 -2.555 1.00 96.31 87 ILE A N 1
ATOM 683 C CA . ILE A 1 87 ? -0.694 3.932 -3.121 1.00 96.31 87 ILE A CA 1
ATOM 684 C C . ILE A 1 87 ? -1.312 3.828 -4.511 1.00 96.31 87 ILE A C 1
ATOM 686 O O . ILE A 1 87 ? -0.639 3.393 -5.442 1.00 96.31 87 ILE A O 1
ATOM 6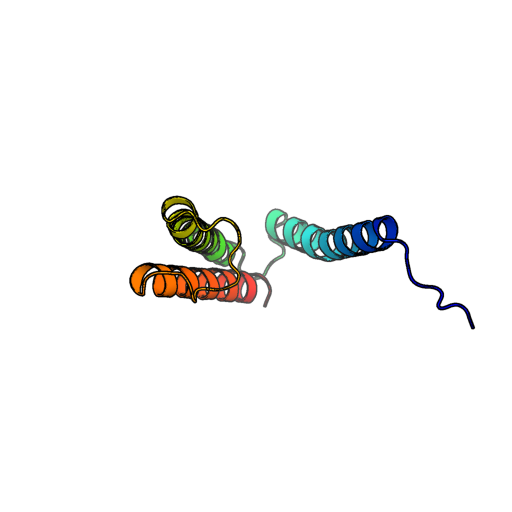90 N N . PHE A 1 88 ? -2.570 4.245 -4.661 1.00 95.94 88 PHE A N 1
ATOM 691 C CA . PHE A 1 88 ? -3.285 4.180 -5.930 1.00 95.94 88 PHE A CA 1
ATOM 692 C C . PHE A 1 88 ? -2.544 4.951 -7.022 1.00 95.94 88 PHE A C 1
ATOM 694 O O . PHE A 1 88 ? -2.206 4.370 -8.049 1.00 95.94 88 PHE A O 1
ATOM 701 N N . TRP A 1 89 ? -2.228 6.225 -6.785 1.00 96.31 89 TRP A N 1
ATOM 702 C CA . TRP A 1 89 ? -1.507 7.049 -7.753 1.00 96.31 89 TRP A CA 1
ATOM 703 C C . TRP A 1 89 ? -0.070 6.580 -7.965 1.00 96.31 89 TRP A C 1
ATOM 705 O O . TRP A 1 89 ? 0.392 6.595 -9.100 1.00 96.31 89 TRP A O 1
ATOM 715 N N . GLY A 1 90 ? 0.621 6.118 -6.921 1.00 94.88 90 GLY A N 1
ATOM 716 C CA . GLY A 1 90 ? 1.968 5.564 -7.045 1.00 94.88 90 GLY A CA 1
ATOM 717 C C . GLY A 1 90 ? 2.008 4.353 -7.971 1.00 94.88 90 GLY A C 1
ATOM 718 O O . GLY A 1 90 ? 2.784 4.333 -8.919 1.00 94.88 90 GLY A O 1
ATOM 719 N N . VAL A 1 91 ? 1.118 3.381 -7.759 1.00 93.62 91 VAL A N 1
ATOM 720 C CA . VAL A 1 91 ? 1.000 2.202 -8.631 1.00 93.62 91 VAL A CA 1
ATOM 721 C C . VAL A 1 91 ? 0.565 2.610 -10.038 1.00 93.62 91 VAL A C 1
ATOM 723 O O . VAL A 1 91 ? 1.190 2.197 -11.012 1.00 93.62 91 VAL A O 1
ATOM 726 N N . LEU A 1 92 ? -0.470 3.445 -10.160 1.00 94.56 92 LEU A N 1
ATOM 727 C CA . LEU A 1 92 ? -1.010 3.857 -11.455 1.00 94.56 92 LEU A CA 1
ATOM 728 C C . LEU A 1 92 ? 0.056 4.539 -12.319 1.00 94.56 92 LEU A C 1
ATOM 730 O O . LEU A 1 92 ? 0.255 4.147 -13.461 1.00 94.56 92 LEU A O 1
ATOM 734 N N . LEU A 1 93 ? 0.767 5.518 -11.758 1.00 94.25 93 LEU A N 1
ATOM 735 C CA . LEU A 1 93 ? 1.815 6.255 -12.460 1.00 94.25 93 LEU A CA 1
ATOM 736 C C . LEU A 1 93 ? 3.032 5.381 -12.766 1.00 94.25 93 LEU A C 1
ATOM 738 O O . LEU A 1 93 ? 3.694 5.598 -13.772 1.00 94.25 93 LEU A O 1
ATOM 742 N N . THR A 1 94 ? 3.355 4.400 -11.921 1.00 93.00 94 THR A N 1
ATOM 743 C CA . THR A 1 94 ? 4.467 3.488 -12.203 1.00 93.00 94 THR A CA 1
ATOM 744 C C . THR A 1 94 ? 4.179 2.600 -13.411 1.00 93.00 94 THR A C 1
ATOM 746 O O . THR A 1 94 ? 5.065 2.426 -14.248 1.00 93.00 94 THR A O 1
ATOM 749 N N . PHE A 1 95 ? 2.967 2.053 -13.521 1.00 90.00 95 PHE A N 1
ATOM 750 C CA . PHE A 1 95 ? 2.661 0.994 -14.489 1.00 90.00 95 PHE A CA 1
ATOM 751 C C . PHE A 1 95 ? 1.880 1.440 -15.745 1.00 90.00 95 PHE A C 1
ATOM 753 O O . PHE A 1 95 ? 1.774 0.631 -16.667 1.00 90.00 95 PHE A O 1
ATOM 760 N N . LEU A 1 96 ? 1.375 2.682 -15.826 1.00 88.69 96 LEU A N 1
ATOM 761 C CA . LEU A 1 96 ? 0.675 3.251 -17.003 1.00 88.69 96 LEU A CA 1
ATOM 762 C C . LEU A 1 96 ? 1.423 4.456 -17.617 1.00 88.69 96 LEU A C 1
ATOM 764 O O . LEU A 1 96 ? 1.495 4.584 -18.868 1.00 88.69 96 LEU A O 1
#

Solvent-accessible surface area (backbone atoms only — not comparable to full-atom values): 5301 Å² total; per-residue (Å²): 132,84,78,90,68,76,51,72,70,56,47,52,50,49,53,52,51,56,49,46,67,53,49,51,59,54,50,51,34,49,75,68,57,72,35,88,31,56,73,38,43,63,37,28,57,60,11,51,50,31,35,50,52,32,53,49,56,34,50,77,70,73,45,83,82,80,80,88,48,81,94,43,55,74,71,37,29,50,39,31,50,51,11,50,51,29,32,51,52,9,52,48,49,17,78,108

Radius of gyration: 17.69 Å; Cα contacts (8 Å, |Δi|>4): 75; chains: 1; bounding box: 39×46×39 Å

Mean predicted aligned error: 6.38 Å

pLDDT: mean 89.92, std 7.66, range [48.44, 97.0]